Protein AF-A0A960G1X9-F1 (afdb_monomer_lite)

Foldseek 3Di:
DEQWFAPLCVQLVVVPPVCVLVVLVVPDDPVNVLVLQQDFLVCCLCVRQVPDDSSNVSCVPPDSVSSNPGATRLPHPVSVVVQVVVQVPDPDDHDDYHGDHWVPPLQRPLDTSDPDDVVPVDDALVSLVSSCVSVVQPDDSVCSRVVDDGDDDCPDPVVVVVQVVQVVVPHDDDDDDDPDDD

Radius of gyration: 20.88 Å; chains: 1; bounding box: 50×42×71 Å

Sequence (182 aa):
IKVVWSGDWDPLLEHDHDGELVRRMGAATDGDYQKYSVEPGSYTREHFFGVSPAPAELAAGLTDEQIQRMRRGGHDPVKVYAAYRAAVDQVGKPTVILAKTVKGYGLGEAGEGRNVTHQQKKLNEQELKEFRSRFGIPISDAEVAKAPFCRLPEDGPEMRYLHERRKSLGGYMPKRVVAAPP

Secondary structure (DSSP, 8-state):
-EE-B-GGGHHHHHT-TTSHHHHHHHHS-HHHHHHHHHS-HHHHIIIIITTSHHHHHHTTTS-HHHHHHPPBGGG-HHHHHHHHHHHHH--SS----EE---TTTT-GGGTTT----TT--S--HHHHHHHHHHTT----HHHHTT-PPP---TTSHHHHHHHHHHHHTTS-SS-----S--

pLDDT: mean 91.43, std 10.81, range [42.69, 98.69]

Structure (mmCIF, N/CA/C/O backbone):
data_AF-A0A960G1X9-F1
#
_entry.id   AF-A0A960G1X9-F1
#
loop_
_atom_site.group_PDB
_atom_site.id
_atom_site.type_symbol
_atom_site.label_atom_id
_atom_site.label_alt_id
_atom_site.label_comp_id
_atom_site.label_asym_id
_atom_site.label_entity_id
_atom_site.label_seq_id
_atom_site.pdbx_PDB_ins_code
_atom_site.Cartn_x
_atom_site.Cartn_y
_atom_site.Cartn_z
_atom_site.occupancy
_atom_site.B_iso_or_equiv
_atom_site.auth_seq_id
_atom_site.auth_comp_id
_atom_site.auth_asym_id
_atom_site.auth_atom_id
_atom_site.pdbx_PDB_model_num
ATOM 1 N N . ILE A 1 1 ? -15.181 -6.230 -4.030 1.00 98.19 1 ILE A N 1
ATOM 2 C CA . ILE A 1 1 ? -14.120 -6.683 -3.097 1.00 98.19 1 ILE A CA 1
ATOM 3 C C . ILE A 1 1 ? -13.343 -5.457 -2.627 1.00 98.19 1 ILE A C 1
ATOM 5 O O . ILE A 1 1 ? -12.902 -4.691 -3.474 1.00 98.19 1 ILE A O 1
ATOM 9 N N . LYS A 1 2 ? -13.218 -5.222 -1.315 1.00 98.56 2 LYS A N 1
ATOM 10 C CA . LYS A 1 2 ? -12.459 -4.086 -0.756 1.00 98.56 2 LYS A CA 1
ATOM 11 C C . LYS A 1 2 ? -11.107 -4.584 -0.241 1.00 98.56 2 LYS A C 1
ATOM 13 O O . LYS A 1 2 ? -11.083 -5.450 0.623 1.00 98.56 2 LYS A O 1
ATOM 18 N N . VAL A 1 3 ? -10.010 -4.026 -0.744 1.00 98.62 3 VAL A N 1
ATOM 19 C CA . VAL A 1 3 ? -8.637 -4.346 -0.317 1.00 98.62 3 VAL A CA 1
ATOM 20 C C . VAL A 1 3 ? -8.113 -3.153 0.476 1.00 98.62 3 VAL A C 1
ATOM 22 O O . VAL A 1 3 ? -7.519 -2.230 -0.081 1.00 98.62 3 VAL A O 1
ATOM 25 N N . VAL A 1 4 ? -8.455 -3.111 1.766 1.00 98.06 4 VAL A N 1
ATOM 26 C CA . VAL A 1 4 ? -8.305 -1.907 2.605 1.00 98.06 4 VAL A CA 1
ATOM 27 C C . VAL A 1 4 ? -6.985 -1.908 3.372 1.00 98.06 4 VAL A C 1
ATOM 29 O O . VAL A 1 4 ? -6.249 -0.922 3.322 1.00 98.06 4 VAL A O 1
ATOM 32 N N . TRP A 1 5 ? -6.667 -3.023 4.024 1.00 97.88 5 TRP A N 1
ATOM 33 C CA . TRP A 1 5 ? -5.554 -3.163 4.964 1.00 97.88 5 TRP A CA 1
ATOM 34 C C . TRP A 1 5 ? -4.573 -4.235 4.488 1.00 97.88 5 TRP A C 1
ATOM 36 O O . TRP A 1 5 ? -4.995 -5.224 3.883 1.00 97.88 5 TRP A O 1
ATOM 46 N N . SER A 1 6 ? -3.274 -3.999 4.685 1.00 97.81 6 SER A N 1
ATOM 47 C CA . SER A 1 6 ? -2.236 -5.011 4.450 1.00 97.81 6 SER A CA 1
ATOM 48 C C . SER A 1 6 ? -2.256 -6.072 5.552 1.00 97.81 6 SER A C 1
ATOM 50 O O . SER A 1 6 ? -2.951 -5.917 6.556 1.00 97.81 6 SER A O 1
ATOM 52 N N . GLY A 1 7 ? -1.450 -7.122 5.392 1.00 97.50 7 GLY A N 1
ATOM 53 C CA . GLY A 1 7 ? -1.218 -8.116 6.439 1.00 97.50 7 GLY A CA 1
ATOM 54 C C . GLY A 1 7 ? -0.608 -7.546 7.723 1.00 97.50 7 GLY A C 1
ATOM 55 O O . GLY A 1 7 ? -0.728 -8.164 8.771 1.00 97.50 7 GLY A O 1
ATOM 56 N N . ASP A 1 8 ? -0.037 -6.336 7.680 1.00 95.88 8 ASP A N 1
ATOM 57 C CA . ASP A 1 8 ? 0.502 -5.661 8.870 1.00 95.88 8 ASP A CA 1
ATOM 58 C C . ASP A 1 8 ? -0.600 -5.374 9.918 1.00 95.88 8 ASP A C 1
ATOM 60 O O . ASP A 1 8 ? -0.305 -5.202 11.096 1.00 95.88 8 ASP A O 1
ATOM 64 N N . TRP A 1 9 ? -1.870 -5.326 9.493 1.00 97.69 9 TRP A N 1
ATOM 65 C CA . TRP A 1 9 ? -3.033 -5.091 10.357 1.00 97.69 9 TRP A CA 1
ATOM 66 C C . TRP A 1 9 ? -3.693 -6.373 10.862 1.00 97.69 9 TRP A C 1
ATOM 68 O O . TRP A 1 9 ? -4.505 -6.289 11.783 1.00 97.69 9 TRP A O 1
ATOM 78 N N . ASP A 1 10 ? -3.382 -7.529 10.266 1.00 97.38 10 ASP A N 1
ATOM 79 C CA . ASP A 1 10 ? -4.053 -8.790 10.598 1.00 97.38 10 ASP A CA 1
ATOM 80 C C . ASP A 1 10 ? -3.923 -9.122 12.098 1.00 97.38 10 ASP A C 1
ATOM 82 O O . ASP A 1 10 ? -4.962 -9.354 12.716 1.00 97.38 10 ASP A O 1
ATOM 86 N N . PRO A 1 11 ? -2.738 -9.011 12.746 1.00 96.38 11 PRO A N 1
ATOM 87 C CA . PRO A 1 11 ? -2.629 -9.285 14.179 1.00 96.38 11 PRO A CA 1
ATOM 88 C C . PRO A 1 11 ? -3.486 -8.352 15.040 1.00 96.38 11 PRO A C 1
ATOM 90 O O . PRO A 1 11 ? -4.083 -8.799 16.010 1.00 96.38 11 PRO A O 1
ATOM 93 N N . LEU A 1 12 ? -3.595 -7.063 14.696 1.00 96.50 12 LEU A N 1
ATOM 94 C CA . LEU A 1 12 ? -4.420 -6.127 15.470 1.00 96.50 12 LEU A CA 1
ATOM 95 C C . LEU A 1 12 ? -5.912 -6.445 15.334 1.00 96.50 12 LEU A C 1
ATOM 97 O O . LEU A 1 12 ? -6.653 -6.344 16.304 1.00 96.50 12 LEU A O 1
ATOM 101 N N . LEU A 1 13 ? -6.346 -6.833 14.132 1.00 97.00 13 LEU A N 1
ATOM 102 C CA . LEU A 1 13 ? -7.733 -7.205 13.853 1.00 97.00 13 LEU A CA 1
ATOM 103 C C . LEU A 1 13 ? -8.116 -8.538 14.507 1.00 97.00 13 LEU A C 1
ATOM 105 O O . LEU A 1 13 ? -9.253 -8.690 14.939 1.00 97.00 13 LEU A O 1
ATOM 109 N N . GLU A 1 14 ? -7.184 -9.486 14.610 1.00 96.94 14 GLU A N 1
ATOM 110 C CA . GLU A 1 14 ? -7.395 -10.757 15.316 1.00 96.94 14 GLU A CA 1
ATOM 111 C C . GLU A 1 14 ? -7.602 -10.567 16.828 1.00 96.94 14 GLU A C 1
ATOM 113 O O . GLU A 1 14 ? -8.349 -11.331 17.441 1.00 96.94 14 GLU A O 1
ATOM 118 N N . HIS A 1 15 ? -6.988 -9.533 17.413 1.00 96.06 15 HIS A N 1
ATOM 119 C CA . HIS A 1 15 ? -7.111 -9.192 18.836 1.00 96.06 15 HIS A CA 1
ATOM 120 C C . HIS A 1 15 ? -8.210 -8.144 19.125 1.00 96.06 15 HIS A C 1
ATOM 122 O O . HIS A 1 15 ? -8.449 -7.810 20.284 1.00 96.06 15 HIS A O 1
ATOM 128 N N . ASP A 1 16 ? -8.918 -7.637 18.106 1.00 96.06 16 ASP A N 1
ATOM 129 C CA . ASP A 1 16 ? -10.038 -6.690 18.256 1.00 96.06 16 ASP A CA 1
ATOM 130 C C . ASP A 1 16 ? -11.349 -7.410 18.618 1.00 96.06 16 ASP A C 1
ATOM 132 O O . ASP A 1 16 ? -12.306 -7.449 17.841 1.00 96.06 16 ASP A O 1
ATOM 136 N N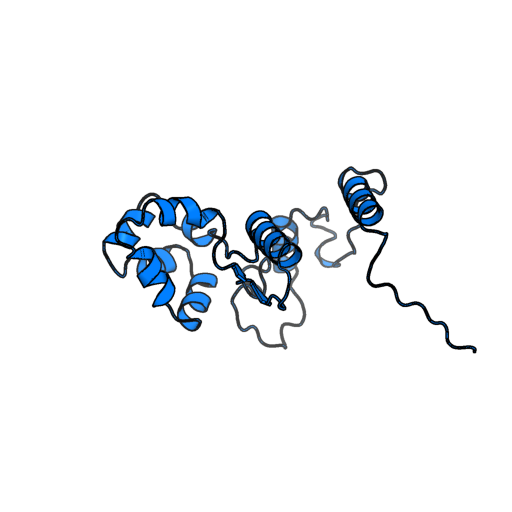 . HIS A 1 17 ? -11.400 -8.016 19.806 1.00 94.31 17 HIS A N 1
ATOM 137 C CA . HIS A 1 17 ? -12.545 -8.825 20.242 1.00 94.31 17 HIS A CA 1
ATOM 138 C C . HIS A 1 17 ? -13.853 -8.025 20.379 1.00 94.31 17 HIS A C 1
ATOM 140 O O . HIS A 1 17 ? -14.930 -8.561 20.113 1.00 94.31 17 HIS A O 1
ATOM 146 N N . ASP A 1 18 ? -13.757 -6.738 20.716 1.00 93.00 18 ASP A N 1
ATOM 147 C CA . ASP A 1 18 ? -14.908 -5.852 20.943 1.00 93.00 18 ASP A CA 1
ATOM 148 C C . ASP A 1 18 ? -15.282 -5.010 19.703 1.00 93.00 18 ASP A C 1
ATOM 150 O O . ASP A 1 18 ? -16.179 -4.153 19.744 1.00 93.00 18 ASP A O 1
ATOM 154 N N . GLY A 1 19 ? -14.581 -5.224 18.583 1.00 96.06 19 GLY A N 1
ATOM 155 C CA . GLY A 1 19 ? -14.810 -4.525 17.318 1.00 96.06 19 GLY A CA 1
ATOM 156 C C . GLY A 1 19 ? -14.544 -3.015 17.372 1.00 96.06 19 GLY A C 1
ATOM 157 O O . GLY A 1 19 ? -15.072 -2.272 16.536 1.00 96.06 19 GLY A O 1
ATOM 158 N N . GLU A 1 20 ? -13.816 -2.522 18.378 1.00 97.06 20 GLU A N 1
ATOM 159 C CA . GLU A 1 20 ? -13.537 -1.093 18.551 1.00 97.06 20 GLU A CA 1
ATOM 160 C C . GLU A 1 20 ? -12.531 -0.607 17.508 1.00 97.06 20 GLU A C 1
ATOM 162 O O . GLU A 1 20 ? -12.712 0.475 16.949 1.00 97.06 20 GLU A O 1
ATOM 167 N N . LEU A 1 21 ? -11.524 -1.415 17.158 1.00 97.00 21 LEU A N 1
ATOM 168 C CA . LEU A 1 21 ? -10.597 -1.067 16.081 1.00 97.00 21 LEU A CA 1
ATOM 169 C C . LEU A 1 21 ? -11.335 -0.984 14.741 1.00 97.00 21 LEU A C 1
ATOM 171 O O . LEU A 1 21 ? -11.150 -0.021 13.994 1.00 97.00 21 LEU A O 1
ATOM 175 N N . VAL A 1 22 ? -12.221 -1.938 14.442 1.00 97.06 22 VAL A N 1
ATOM 176 C CA . VAL A 1 22 ? -13.042 -1.896 13.220 1.00 97.06 22 VAL A CA 1
ATOM 177 C C . VAL A 1 22 ? -13.976 -0.682 13.212 1.00 97.06 22 VAL A C 1
ATOM 179 O O . VAL A 1 22 ? -14.078 0.003 12.187 1.00 97.06 22 VAL A O 1
ATOM 182 N N . ARG A 1 23 ? -14.624 -0.356 14.339 1.00 97.25 23 ARG A N 1
ATOM 183 C CA . ARG A 1 23 ? -15.440 0.866 14.463 1.00 97.25 23 ARG A CA 1
ATOM 184 C C . ARG A 1 23 ? -14.596 2.116 14.244 1.00 97.25 23 ARG A C 1
ATOM 186 O O . ARG A 1 23 ? -14.989 2.982 13.460 1.00 97.25 23 ARG A O 1
ATOM 193 N N . ARG A 1 24 ? -13.398 2.173 14.826 1.00 96.50 24 ARG A N 1
ATOM 194 C CA . ARG A 1 24 ? -12.449 3.269 14.629 1.00 96.50 24 ARG A CA 1
ATOM 195 C C . ARG A 1 24 ? -12.034 3.428 13.168 1.00 96.50 24 ARG A C 1
ATOM 197 O O . ARG A 1 24 ? -11.975 4.556 12.670 1.00 96.50 24 ARG A O 1
ATOM 204 N N . MET A 1 25 ? -11.768 2.317 12.482 1.00 97.38 25 MET A N 1
ATOM 205 C CA . MET A 1 25 ? -11.443 2.290 11.054 1.00 97.38 25 MET A CA 1
ATOM 206 C C . MET A 1 25 ? -12.598 2.790 10.181 1.00 97.38 25 MET A C 1
ATOM 208 O O . MET A 1 25 ? -12.360 3.426 9.157 1.00 97.38 25 MET A O 1
ATOM 212 N N . GLY A 1 26 ? -13.842 2.495 10.566 1.00 96.62 26 GLY A N 1
ATOM 213 C CA . GLY A 1 26 ? -15.038 2.962 9.864 1.00 96.62 26 GLY A CA 1
ATOM 214 C C . GLY A 1 26 ? -15.382 4.429 10.134 1.00 96.62 26 GLY A C 1
ATOM 215 O O . GLY A 1 26 ? -15.957 5.078 9.266 1.00 96.62 26 GLY A O 1
ATOM 216 N N . ALA A 1 27 ? -15.027 4.946 11.313 1.00 96.94 27 ALA A N 1
ATOM 217 C CA . ALA A 1 27 ? -15.316 6.319 11.723 1.00 96.94 27 ALA A CA 1
ATOM 218 C C . ALA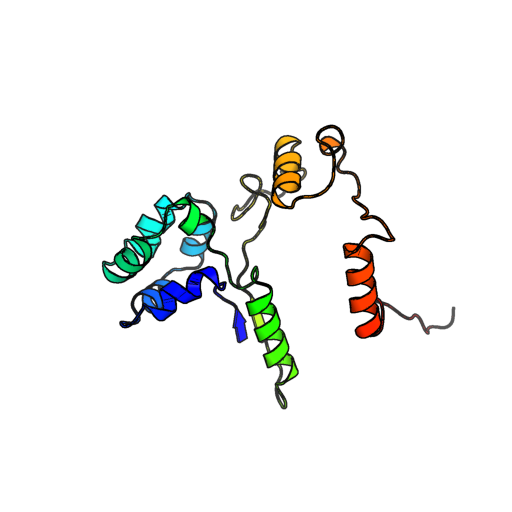 A 1 27 ? -14.316 7.355 11.177 1.00 96.94 27 ALA A C 1
ATOM 220 O O . ALA A 1 27 ? -14.679 8.519 11.025 1.00 96.94 27 ALA A O 1
ATOM 221 N N . ALA A 1 28 ? -13.068 6.961 10.884 1.00 96.94 28 ALA A N 1
ATOM 222 C CA . ALA A 1 28 ? -12.094 7.867 10.267 1.00 96.94 28 ALA A CA 1
ATOM 223 C C . ALA A 1 28 ? -12.530 8.258 8.851 1.00 96.94 28 ALA A C 1
ATOM 225 O O . ALA A 1 28 ? -12.821 7.401 8.014 1.00 96.94 28 ALA A O 1
ATOM 226 N N . THR A 1 29 ? -12.500 9.556 8.569 1.00 97.38 29 THR A N 1
ATOM 227 C CA . THR A 1 29 ? -12.784 10.091 7.240 1.00 97.38 29 THR A CA 1
ATOM 228 C C . THR A 1 29 ? -11.590 9.913 6.300 1.00 97.38 29 THR A C 1
ATOM 230 O O . THR A 1 29 ? -10.459 9.648 6.716 1.00 97.38 29 THR A O 1
ATOM 233 N N . ASP A 1 30 ? -11.807 10.113 5.001 1.00 96.25 30 ASP A N 1
ATOM 234 C CA . ASP A 1 30 ? -10.707 10.120 4.030 1.00 96.25 30 ASP A CA 1
ATOM 235 C C . ASP A 1 30 ? -9.685 11.235 4.317 1.00 96.25 30 ASP A C 1
ATOM 237 O O . ASP A 1 30 ? -8.487 11.038 4.104 1.00 96.25 30 ASP A O 1
ATOM 241 N N . GLY A 1 31 ? -10.138 12.381 4.845 1.00 95.88 31 GLY A N 1
ATOM 242 C CA . GLY A 1 31 ? -9.269 13.483 5.266 1.00 95.88 31 GLY A CA 1
ATOM 243 C C . GLY A 1 31 ? -8.340 13.081 6.411 1.00 95.88 31 GLY A C 1
ATOM 244 O O . GLY A 1 31 ? -7.135 13.336 6.345 1.00 95.88 31 GLY A O 1
ATOM 245 N N . ASP A 1 32 ? -8.876 12.359 7.395 1.00 96.44 32 ASP A N 1
ATOM 246 C CA . ASP A 1 32 ? -8.091 11.788 8.491 1.00 96.44 32 ASP A CA 1
ATOM 247 C C . ASP A 1 32 ? -7.041 10.807 7.958 1.00 96.44 32 ASP A C 1
ATOM 249 O O . ASP A 1 32 ? -5.854 10.920 8.261 1.00 96.44 32 ASP A O 1
ATOM 253 N N . TYR A 1 33 ? -7.448 9.887 7.076 1.00 95.94 33 TYR A N 1
ATOM 254 C CA . TYR A 1 33 ? -6.526 8.929 6.466 1.00 95.94 33 TYR A CA 1
ATOM 255 C C . TYR A 1 33 ? -5.431 9.580 5.630 1.00 95.94 33 TYR A C 1
ATOM 257 O O . TYR A 1 33 ? -4.319 9.043 5.557 1.00 95.94 33 TYR A O 1
ATOM 265 N N . GLN A 1 34 ? -5.725 10.708 4.988 1.00 93.06 34 GLN A N 1
ATOM 266 C CA . GLN A 1 34 ? -4.717 11.481 4.281 1.00 93.06 34 GLN A CA 1
ATOM 267 C C . GLN A 1 34 ? -3.700 12.070 5.262 1.00 93.06 34 GLN A C 1
ATOM 269 O O . GLN A 1 34 ? -2.498 11.954 5.024 1.00 93.06 34 GLN A O 1
ATOM 274 N N . LYS A 1 35 ? -4.172 12.623 6.386 1.00 93.38 35 LYS A N 1
ATOM 275 C CA . LYS A 1 35 ? -3.320 13.170 7.446 1.00 93.38 35 LYS A CA 1
ATOM 276 C C . LYS A 1 35 ? -2.421 12.092 8.061 1.00 93.38 35 LYS A C 1
ATOM 278 O O . LYS A 1 35 ? -1.213 12.289 8.129 1.00 93.38 35 LYS A O 1
ATOM 283 N N . TYR A 1 36 ? -2.956 10.907 8.365 1.00 94.44 36 TYR A N 1
ATOM 284 C CA . TYR A 1 36 ? -2.172 9.779 8.900 1.00 94.44 36 TYR A CA 1
ATOM 285 C C . TYR A 1 36 ? -1.051 9.300 7.971 1.00 94.44 36 TYR A C 1
ATOM 287 O O . TYR A 1 36 ? -0.121 8.646 8.420 1.00 94.44 36 TYR A O 1
ATOM 295 N N . SER A 1 37 ? -1.132 9.589 6.668 1.00 90.38 37 SER A N 1
ATOM 296 C CA . SER A 1 37 ? -0.096 9.182 5.707 1.00 90.38 37 SER A CA 1
ATOM 297 C C . SER A 1 37 ? 1.043 10.188 5.555 1.00 90.38 37 SER A C 1
ATOM 299 O O . SER A 1 37 ? 2.059 9.834 4.966 1.00 90.38 37 SER A O 1
ATOM 301 N N . VAL A 1 38 ? 0.872 11.428 6.026 1.00 89.00 38 VAL A N 1
ATOM 302 C CA . VAL A 1 38 ? 1.892 12.489 5.911 1.00 89.00 38 VAL A CA 1
ATOM 303 C C . VAL A 1 38 ? 2.523 12.874 7.241 1.00 89.00 38 VAL A C 1
ATOM 305 O O . VAL A 1 38 ? 3.598 13.468 7.243 1.00 89.00 38 VAL A O 1
ATOM 308 N N . GLU A 1 39 ? 1.850 12.568 8.345 1.00 93.31 39 GLU A N 1
ATOM 309 C CA . GLU A 1 39 ? 2.328 12.823 9.699 1.00 93.31 39 GLU A CA 1
ATOM 310 C C . GLU A 1 39 ? 3.198 11.665 10.222 1.00 93.31 39 GLU A C 1
ATOM 312 O O . GLU A 1 39 ? 3.097 10.538 9.722 1.00 93.31 39 GLU A O 1
ATOM 317 N N . PRO A 1 40 ? 4.058 11.907 11.230 1.00 93.44 40 PRO A N 1
ATOM 318 C CA . PRO A 1 40 ? 4.818 10.844 11.880 1.00 93.44 40 PRO A CA 1
ATOM 319 C C . PRO A 1 40 ? 3.901 9.806 12.540 1.00 93.44 40 PRO A C 1
ATOM 321 O O . PRO A 1 40 ? 2.737 10.067 12.851 1.00 93.44 40 PRO A O 1
ATOM 324 N N . GLY A 1 41 ? 4.441 8.615 12.811 1.00 95.50 41 GLY A N 1
ATOM 325 C CA . GLY A 1 41 ? 3.685 7.533 13.448 1.00 95.50 41 GLY A CA 1
ATOM 326 C C . GLY A 1 41 ? 3.069 7.911 14.797 1.00 95.50 41 GLY A C 1
ATOM 327 O O . GLY A 1 41 ? 1.958 7.472 15.087 1.00 95.50 41 GLY A O 1
ATOM 328 N N . SER A 1 42 ? 3.721 8.799 15.558 1.00 97.44 42 SER A N 1
ATOM 329 C CA . SER A 1 42 ? 3.201 9.367 16.810 1.00 97.44 42 SER A CA 1
ATOM 330 C C . SER A 1 42 ? 1.842 10.050 16.630 1.00 97.44 42 SER A C 1
ATOM 332 O O . SER A 1 42 ? 0.947 9.872 17.452 1.00 97.44 42 SER A O 1
ATOM 334 N N . TYR A 1 43 ? 1.633 10.749 15.511 1.00 97.75 43 TYR A N 1
ATOM 335 C CA . TYR A 1 43 ? 0.352 11.375 15.189 1.00 97.75 43 TYR A CA 1
ATOM 336 C C . TYR A 1 43 ? -0.743 10.327 14.975 1.00 97.75 43 TYR A C 1
ATOM 338 O O . TYR A 1 43 ? -1.865 10.477 15.449 1.00 97.75 43 TYR A O 1
ATOM 346 N N . THR A 1 44 ? -0.427 9.233 14.279 1.00 97.56 44 THR A N 1
ATOM 347 C CA . THR A 1 44 ? -1.379 8.127 14.097 1.00 97.56 44 THR A CA 1
ATOM 348 C C . THR A 1 44 ? -1.629 7.405 15.423 1.00 97.56 44 THR A C 1
ATOM 350 O O . THR A 1 44 ? -2.770 7.057 15.722 1.00 97.56 44 THR A O 1
ATOM 353 N N . ARG A 1 45 ? -0.613 7.237 16.276 1.00 97.94 45 ARG A N 1
ATOM 354 C CA . ARG A 1 45 ? -0.808 6.718 17.635 1.00 97.94 45 ARG A CA 1
ATOM 355 C C . ARG A 1 45 ? -1.811 7.562 18.409 1.00 97.94 45 ARG A C 1
ATOM 357 O O . ARG A 1 45 ? -2.762 7.004 18.934 1.00 97.94 45 ARG A O 1
ATOM 364 N N . GLU A 1 46 ? -1.629 8.876 18.453 1.00 97.75 46 GLU A N 1
ATOM 365 C CA . GLU A 1 46 ? -2.482 9.777 19.230 1.00 97.75 46 GLU A CA 1
ATOM 366 C C . GLU A 1 46 ? -3.886 9.916 18.621 1.00 97.75 46 GLU A C 1
ATOM 368 O O . GLU A 1 46 ? -4.892 9.699 19.293 1.00 97.75 46 GLU A O 1
ATOM 373 N N . HIS A 1 47 ? -3.970 10.221 17.324 1.00 97.62 47 HIS A N 1
ATOM 374 C CA . HIS A 1 47 ? -5.221 10.618 16.676 1.00 97.62 47 HIS A CA 1
ATOM 375 C C . HIS A 1 47 ? -5.981 9.472 16.004 1.00 97.62 47 HIS A C 1
ATOM 377 O O . HIS A 1 47 ? -7.153 9.648 15.660 1.00 97.62 47 HIS A O 1
ATOM 383 N N . PHE A 1 48 ? -5.363 8.306 15.787 1.00 97.94 48 PHE A N 1
ATOM 384 C CA . PHE A 1 48 ? -6.059 7.104 15.322 1.00 97.94 48 PHE A CA 1
ATOM 385 C C . PHE A 1 48 ? -6.300 6.121 16.464 1.00 97.94 48 PHE A C 1
ATOM 387 O O . PHE A 1 48 ? -7.458 5.871 16.791 1.00 97.94 48 PHE A O 1
ATOM 394 N N . PHE A 1 49 ? -5.244 5.606 17.092 1.00 97.50 49 PHE A N 1
ATOM 395 C CA . PHE A 1 49 ? -5.379 4.598 18.147 1.00 97.50 49 PHE A CA 1
ATOM 396 C C . PHE A 1 49 ? -5.812 5.208 19.492 1.00 97.50 49 PHE A C 1
ATOM 398 O O . PHE A 1 49 ? -6.684 4.667 20.161 1.00 97.50 49 PHE A O 1
ATOM 405 N N . GLY A 1 50 ? -5.277 6.376 19.849 1.00 96.38 50 GLY A N 1
ATOM 406 C CA . GLY A 1 50 ? -5.467 7.044 21.140 1.00 96.38 50 GLY A CA 1
ATOM 407 C C . GLY A 1 50 ? -6.840 7.674 21.372 1.00 96.38 50 GLY A C 1
ATOM 408 O O . GLY A 1 50 ? -7.101 8.173 22.462 1.00 96.38 50 GLY A O 1
ATOM 409 N N . VAL A 1 51 ? -7.746 7.635 20.390 1.00 93.94 51 VAL A N 1
ATOM 410 C CA . VAL A 1 51 ? -9.094 8.211 20.548 1.00 93.94 51 VAL A CA 1
ATOM 411 C C . VAL A 1 51 ? -9.984 7.404 21.496 1.00 93.94 51 VAL A C 1
ATOM 413 O O . VAL A 1 51 ? -11.020 7.899 21.930 1.00 93.94 51 VAL A O 1
ATOM 416 N N . SER A 1 52 ? -9.613 6.154 21.791 1.00 92.69 52 SER A N 1
ATOM 417 C CA . SER A 1 52 ? -10.295 5.312 22.776 1.00 92.69 52 SER A CA 1
ATOM 418 C C . SER A 1 52 ? -9.328 4.284 23.385 1.00 92.69 52 SER A C 1
ATOM 420 O O . SER A 1 52 ? -8.320 3.960 22.754 1.00 92.69 52 SER A O 1
ATOM 422 N N . PRO A 1 53 ? -9.605 3.758 24.594 1.00 94.62 53 PRO A N 1
ATOM 423 C CA . PRO A 1 53 ? -8.678 2.858 25.283 1.00 94.62 53 PRO A CA 1
ATOM 424 C C . PRO A 1 53 ? -8.364 1.557 24.529 1.00 94.62 53 PRO A C 1
ATOM 426 O O . PRO A 1 53 ? -7.208 1.152 24.496 1.00 94.62 53 PRO A O 1
ATOM 429 N N . ALA A 1 54 ? -9.353 0.924 23.887 1.00 93.75 54 ALA A N 1
ATOM 430 C CA . ALA A 1 54 ? -9.154 -0.395 23.276 1.00 93.75 54 ALA A CA 1
ATOM 431 C C . ALA A 1 54 ? -8.200 -0.385 22.054 1.00 93.75 54 ALA A C 1
ATOM 433 O O . ALA A 1 54 ? -7.236 -1.149 22.050 1.00 93.75 54 ALA A O 1
ATOM 434 N N . PRO A 1 55 ? -8.341 0.499 21.042 1.00 93.44 55 PRO A N 1
ATOM 435 C CA . PRO A 1 55 ? -7.356 0.611 19.967 1.00 93.44 55 PRO A CA 1
ATOM 436 C C . PRO A 1 55 ? -5.989 1.094 20.467 1.00 93.44 55 PRO A C 1
ATOM 438 O O . PRO A 1 55 ? -4.968 0.708 19.898 1.00 93.44 55 PRO A O 1
ATOM 441 N N . ALA A 1 56 ? -5.949 1.912 21.525 1.00 96.12 56 ALA A N 1
ATOM 442 C CA . ALA A 1 56 ? -4.697 2.340 22.142 1.00 96.12 56 ALA A CA 1
ATOM 443 C C . ALA A 1 56 ? -3.931 1.158 22.757 1.00 96.12 56 ALA A C 1
ATOM 445 O O . ALA A 1 56 ? -2.718 1.064 22.573 1.00 96.12 56 ALA A O 1
ATOM 446 N N . GLU A 1 57 ? -4.632 0.236 23.422 1.00 96.38 57 GLU A N 1
ATOM 447 C CA . GLU A 1 57 ? -4.055 -0.995 23.972 1.00 96.38 57 GLU A CA 1
ATOM 448 C C . GLU A 1 57 ? -3.503 -1.906 22.868 1.00 96.38 57 GLU A C 1
ATOM 450 O O . GLU A 1 57 ? -2.354 -2.343 22.952 1.00 96.38 57 GLU A O 1
ATOM 455 N N . LEU A 1 58 ? -4.255 -2.099 21.778 1.00 94.88 58 LEU A N 1
ATOM 456 C CA . LEU A 1 58 ? -3.804 -2.877 20.615 1.00 94.88 58 LEU A CA 1
ATOM 457 C C . LEU A 1 58 ? -2.503 -2.325 20.005 1.00 94.88 58 LEU A C 1
ATOM 459 O O . LEU A 1 58 ? -1.648 -3.086 19.555 1.00 94.88 58 LEU A O 1
ATOM 463 N N . ALA A 1 59 ? -2.326 -1.002 20.005 1.00 94.81 59 ALA A N 1
ATOM 464 C CA . ALA A 1 59 ? -1.131 -0.345 19.476 1.00 94.81 59 ALA A CA 1
ATOM 465 C C . ALA A 1 59 ? -0.006 -0.142 20.509 1.00 94.81 59 ALA A C 1
ATOM 467 O O . ALA A 1 59 ? 1.065 0.352 20.142 1.00 94.81 59 ALA A O 1
ATOM 468 N N . ALA A 1 60 ? -0.205 -0.505 21.782 1.00 94.50 60 ALA A N 1
ATOM 469 C CA . ALA A 1 60 ? 0.749 -0.225 22.857 1.00 94.50 60 ALA A CA 1
ATOM 470 C C . ALA A 1 60 ? 2.113 -0.902 22.639 1.00 94.50 60 ALA A C 1
ATOM 472 O O . ALA A 1 60 ? 3.146 -0.334 22.984 1.00 94.50 60 ALA A O 1
ATOM 473 N N . GLY A 1 61 ? 2.119 -2.089 22.023 1.00 92.56 61 GLY A N 1
ATOM 474 C CA . GLY A 1 61 ? 3.340 -2.829 21.693 1.00 92.56 61 GLY A CA 1
ATOM 475 C C . GLY A 1 61 ? 4.034 -2.392 20.399 1.00 92.56 61 GLY A C 1
ATOM 476 O O . GLY A 1 61 ? 5.129 -2.870 20.113 1.00 92.56 61 GLY A O 1
ATOM 477 N N . LEU A 1 62 ? 3.416 -1.514 19.605 1.00 96.50 62 LEU A N 1
ATOM 478 C CA . LEU A 1 62 ? 4.006 -1.008 18.366 1.00 96.50 62 LEU A CA 1
ATOM 479 C C . LEU A 1 62 ? 4.861 0.222 18.660 1.00 96.50 62 LEU A C 1
ATOM 481 O O . LEU A 1 62 ? 4.454 1.059 19.460 1.00 96.50 62 LEU A O 1
ATOM 485 N N . THR A 1 63 ? 5.993 0.395 17.978 1.00 97.75 63 THR A N 1
ATOM 486 C CA . THR A 1 63 ? 6.725 1.675 17.941 1.00 97.75 63 THR A CA 1
ATOM 487 C C . THR A 1 63 ? 6.083 2.644 16.949 1.00 97.75 63 THR A C 1
ATOM 489 O O . THR A 1 63 ? 5.301 2.245 16.082 1.00 97.75 63 THR A O 1
ATOM 492 N N . ASP A 1 64 ? 6.415 3.931 17.042 1.00 97.12 64 ASP A N 1
ATOM 493 C CA . ASP A 1 64 ? 5.909 4.928 16.093 1.00 97.12 64 ASP A CA 1
ATOM 494 C C . ASP A 1 64 ? 6.385 4.637 14.664 1.00 97.12 64 ASP A C 1
ATOM 496 O O . ASP A 1 64 ? 5.611 4.767 13.717 1.00 97.12 64 ASP A O 1
ATOM 500 N N . GLU A 1 65 ? 7.609 4.139 14.482 1.00 94.62 65 GLU A N 1
ATOM 501 C CA . GLU A 1 65 ? 8.105 3.719 13.169 1.00 94.62 65 GLU A CA 1
ATOM 502 C C . GLU A 1 65 ? 7.336 2.512 12.625 1.00 94.62 65 GLU A C 1
ATOM 504 O O . GLU A 1 65 ? 7.098 2.430 11.419 1.00 94.62 65 GLU A O 1
ATOM 509 N N . GLN A 1 66 ? 6.938 1.568 13.488 1.00 95.56 66 GLN A N 1
ATOM 510 C CA . GLN A 1 66 ? 6.104 0.436 13.081 1.00 95.56 66 GLN A CA 1
ATOM 511 C C . GLN A 1 66 ? 4.723 0.915 12.637 1.00 95.56 66 GLN A C 1
ATOM 513 O O . GLN A 1 66 ? 4.291 0.541 11.548 1.00 95.56 66 GLN A O 1
ATOM 518 N N . ILE A 1 67 ? 4.084 1.799 13.413 1.00 96.25 67 ILE A N 1
ATOM 519 C CA . ILE A 1 67 ? 2.795 2.412 13.059 1.00 96.25 67 ILE A CA 1
ATOM 520 C C . ILE A 1 67 ? 2.898 3.152 11.721 1.00 96.25 67 ILE A C 1
ATOM 522 O O . ILE A 1 67 ? 2.066 2.953 10.837 1.00 96.25 67 ILE A O 1
ATOM 526 N N . GLN A 1 68 ? 3.948 3.954 11.528 1.00 92.38 68 GLN A N 1
ATOM 527 C CA . GLN A 1 68 ? 4.165 4.706 10.291 1.00 92.38 68 GLN A CA 1
ATOM 528 C C . GLN A 1 68 ? 4.354 3.793 9.068 1.00 92.38 68 GLN A C 1
ATOM 530 O O . GLN A 1 68 ? 3.989 4.157 7.950 1.00 92.38 68 GLN A O 1
ATOM 535 N N . ARG A 1 69 ? 4.930 2.601 9.260 1.00 91.19 69 ARG A N 1
ATOM 536 C CA . ARG A 1 69 ? 5.195 1.633 8.186 1.00 91.19 69 ARG A CA 1
ATOM 537 C C . ARG A 1 69 ? 4.011 0.720 7.871 1.00 91.19 69 ARG A C 1
ATOM 539 O O . ARG A 1 69 ? 4.091 0.000 6.875 1.00 91.19 69 ARG A O 1
ATOM 546 N N . MET A 1 70 ? 2.933 0.740 8.658 1.00 94.38 70 MET A N 1
ATOM 547 C CA . MET A 1 70 ? 1.750 -0.087 8.402 1.00 94.38 70 MET A CA 1
ATOM 548 C C . MET A 1 70 ? 1.127 0.258 7.047 1.00 94.38 70 MET A C 1
ATOM 550 O O . MET A 1 70 ? 0.700 1.387 6.790 1.00 94.38 70 MET A O 1
ATOM 554 N N . ARG A 1 71 ? 1.059 -0.724 6.146 1.00 94.44 71 ARG A N 1
ATOM 555 C CA . ARG A 1 71 ? 0.654 -0.479 4.758 1.00 94.44 71 ARG A CA 1
ATOM 556 C C . ARG A 1 71 ? -0.863 -0.502 4.580 1.00 94.44 71 ARG A C 1
ATOM 558 O O . ARG A 1 71 ? -1.635 -1.042 5.370 1.00 94.44 71 ARG A O 1
ATOM 565 N N . ARG A 1 72 ? -1.302 0.085 3.466 1.00 96.94 72 ARG A N 1
ATOM 566 C CA . ARG A 1 72 ? -2.669 -0.068 2.950 1.00 96.94 72 ARG A CA 1
ATOM 567 C C . ARG A 1 72 ? -2.742 -1.326 2.081 1.00 96.94 72 ARG A C 1
ATOM 569 O O . ARG A 1 72 ? -1.749 -1.711 1.466 1.00 96.94 72 ARG A O 1
ATOM 576 N N . GLY A 1 73 ? -3.918 -1.939 1.988 1.00 98.06 73 GLY A N 1
ATOM 577 C CA . GLY A 1 73 ? -4.093 -3.239 1.331 1.00 98.06 73 GLY A CA 1
ATOM 578 C C . GLY A 1 73 ? -3.725 -3.257 -0.155 1.00 98.06 73 GLY A C 1
ATOM 579 O O . GLY A 1 73 ? -3.266 -4.275 -0.659 1.00 98.06 73 GLY A O 1
ATOM 580 N N . GLY A 1 74 ? -3.853 -2.132 -0.863 1.00 97.88 74 GLY A N 1
ATOM 581 C CA . GLY A 1 74 ? -3.427 -2.025 -2.262 1.00 97.88 74 GLY A CA 1
ATOM 582 C C . GLY A 1 74 ? -1.910 -2.111 -2.478 1.00 97.88 74 GLY A C 1
ATOM 583 O O . GLY A 1 74 ? -1.484 -2.298 -3.612 1.00 97.88 74 GLY A O 1
ATOM 584 N N . HIS A 1 75 ? -1.110 -2.008 -1.411 1.00 96.62 75 HIS A N 1
ATOM 585 C CA . HIS A 1 75 ? 0.353 -2.163 -1.423 1.00 96.62 75 HIS A CA 1
ATOM 586 C C . HIS A 1 75 ? 0.817 -3.520 -0.878 1.00 96.62 75 HIS A C 1
ATOM 588 O O . HIS A 1 75 ? 2.004 -3.720 -0.616 1.00 96.62 75 HIS A O 1
ATOM 594 N N . ASP A 1 76 ? -0.116 -4.451 -0.682 1.00 97.88 76 ASP A N 1
ATOM 595 C CA . ASP A 1 76 ? 0.157 -5.812 -0.242 1.00 97.88 76 ASP A CA 1
ATOM 596 C C . ASP A 1 76 ? -0.149 -6.804 -1.381 1.00 97.88 76 ASP A C 1
ATOM 598 O O . ASP A 1 76 ? -1.323 -7.049 -1.687 1.00 97.88 76 ASP A O 1
ATOM 602 N N . PRO A 1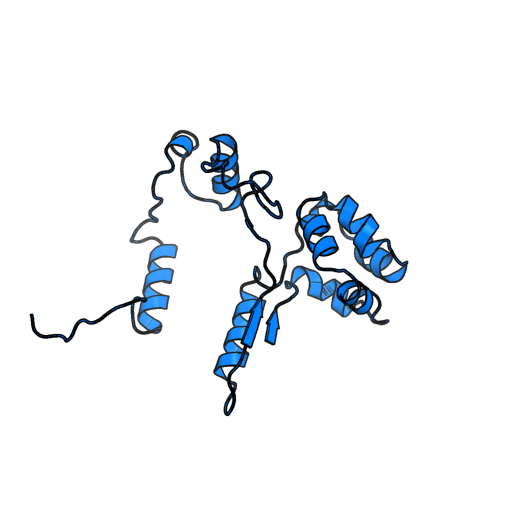 77 ? 0.880 -7.400 -2.017 1.00 97.62 77 PRO A N 1
ATOM 603 C CA . PRO A 1 77 ? 0.688 -8.342 -3.116 1.00 97.62 77 PRO A CA 1
ATOM 604 C C . PRO A 1 77 ? -0.188 -9.547 -2.758 1.00 97.62 77 PRO A C 1
ATOM 606 O O . PRO A 1 77 ? -0.898 -10.047 -3.630 1.00 97.62 77 PRO A O 1
ATOM 609 N N . VAL A 1 78 ? -0.184 -9.997 -1.498 1.00 98.38 78 VAL A N 1
ATOM 610 C CA . VAL A 1 78 ? -0.990 -11.140 -1.045 1.00 98.38 78 VAL A CA 1
ATOM 611 C C . VAL A 1 78 ? -2.466 -10.754 -1.013 1.00 98.38 78 VAL A C 1
ATOM 613 O O . VAL A 1 78 ? -3.308 -11.472 -1.557 1.00 98.38 78 VAL A O 1
ATOM 616 N N . LYS A 1 79 ? -2.790 -9.583 -0.450 1.00 98.50 79 LYS A N 1
ATOM 617 C CA . LYS A 1 79 ? -4.172 -9.075 -0.391 1.00 98.50 79 LYS A CA 1
ATOM 618 C C . LYS A 1 79 ? -4.705 -8.739 -1.788 1.00 98.50 79 LYS A C 1
ATOM 620 O O . LYS A 1 79 ? -5.858 -9.043 -2.101 1.00 98.50 79 LYS A O 1
ATOM 625 N N . VAL A 1 80 ? -3.862 -8.169 -2.652 1.00 98.50 80 VAL A N 1
ATOM 626 C CA . VAL A 1 80 ? -4.195 -7.897 -4.059 1.00 98.50 80 VAL A CA 1
ATOM 627 C C . VAL A 1 80 ? -4.443 -9.203 -4.819 1.00 98.50 80 VAL A C 1
ATOM 629 O O . VAL A 1 80 ? -5.472 -9.326 -5.483 1.00 98.50 80 VAL A O 1
ATOM 632 N N . TYR A 1 81 ? -3.559 -10.198 -4.690 1.00 98.50 81 TYR A N 1
ATOM 633 C CA . TYR A 1 81 ? -3.735 -11.506 -5.325 1.00 98.50 81 TYR A CA 1
ATOM 634 C C . TYR A 1 81 ? -5.036 -12.181 -4.884 1.00 98.50 81 TYR A C 1
ATOM 636 O O . TYR A 1 81 ? -5.802 -12.623 -5.737 1.00 98.50 81 TYR A O 1
ATOM 644 N N . ALA A 1 82 ? -5.327 -12.206 -3.579 1.00 98.56 82 ALA A N 1
ATOM 645 C CA . ALA A 1 82 ? -6.561 -12.785 -3.052 1.00 98.56 82 ALA A CA 1
ATOM 646 C C . ALA A 1 82 ? -7.813 -12.131 -3.666 1.00 98.56 82 ALA A C 1
ATOM 648 O O . ALA A 1 82 ? -8.760 -12.826 -4.039 1.00 98.56 82 ALA A O 1
ATOM 649 N N . ALA A 1 83 ? -7.798 -10.807 -3.848 1.00 98.62 83 ALA A N 1
ATOM 650 C CA . ALA A 1 83 ? -8.898 -10.087 -4.481 1.00 98.62 83 ALA A CA 1
ATOM 651 C C . ALA A 1 83 ? -9.059 -10.427 -5.969 1.00 98.62 83 ALA A C 1
ATOM 653 O O . ALA A 1 83 ? -10.181 -10.661 -6.416 1.00 98.62 83 ALA A O 1
ATOM 654 N N . TYR A 1 84 ? -7.962 -10.484 -6.732 1.00 98.38 84 TYR A N 1
ATOM 655 C CA . TYR A 1 84 ? -8.012 -10.899 -8.138 1.00 98.38 84 TYR A CA 1
ATOM 656 C C . TYR A 1 84 ? -8.449 -12.353 -8.282 1.00 98.38 84 TYR A C 1
ATOM 658 O O . TYR A 1 84 ? -9.246 -12.658 -9.165 1.00 98.38 84 TYR A O 1
ATOM 666 N N . ARG A 1 85 ? -7.987 -13.239 -7.396 1.00 98.25 85 ARG A N 1
ATOM 667 C CA . ARG A 1 85 ? -8.386 -14.642 -7.413 1.00 98.25 85 ARG A CA 1
ATOM 668 C C . ARG A 1 85 ? -9.888 -14.794 -7.185 1.00 98.25 85 ARG A C 1
ATOM 670 O O . ARG A 1 85 ? -10.563 -15.395 -8.011 1.00 98.25 85 ARG A O 1
ATOM 677 N N . ALA A 1 86 ? -10.418 -14.163 -6.138 1.00 98.06 86 ALA A N 1
ATOM 678 C CA . ALA A 1 86 ? -11.853 -14.158 -5.870 1.00 98.06 86 ALA A CA 1
ATOM 679 C C . ALA A 1 86 ? -12.668 -13.517 -7.011 1.00 98.06 86 ALA A C 1
ATOM 681 O O . ALA A 1 86 ? -13.781 -13.952 -7.289 1.00 98.06 86 ALA A O 1
ATOM 682 N N . ALA A 1 87 ? -12.124 -12.503 -7.696 1.00 98.12 87 ALA A N 1
ATOM 683 C CA . ALA A 1 87 ? -12.778 -11.894 -8.852 1.00 98.12 87 ALA A CA 1
ATOM 684 C C . ALA A 1 87 ? -12.808 -12.814 -10.083 1.00 98.12 87 ALA A C 1
ATOM 686 O O . ALA A 1 87 ? -13.805 -12.809 -10.799 1.00 98.12 87 ALA A O 1
ATOM 687 N N . VAL A 1 88 ? -11.744 -13.587 -10.326 1.00 96.94 88 VAL A N 1
ATOM 688 C CA . VAL A 1 88 ? -11.664 -14.574 -11.419 1.00 96.94 88 VAL A CA 1
ATOM 689 C C . VAL A 1 88 ? -12.602 -15.755 -11.173 1.00 96.94 88 VAL A C 1
ATOM 691 O O . VAL A 1 88 ? -13.229 -16.234 -12.113 1.00 96.94 88 VAL A O 1
ATOM 694 N N . ASP A 1 89 ? -12.737 -16.189 -9.920 1.00 97.06 89 ASP A N 1
ATOM 695 C CA . ASP A 1 89 ? -13.613 -17.305 -9.544 1.00 97.06 89 ASP A CA 1
ATOM 696 C C . ASP A 1 89 ? -15.109 -16.898 -9.500 1.00 97.06 89 ASP A C 1
ATOM 698 O O . ASP A 1 89 ? -15.993 -17.754 -9.421 1.00 97.06 89 ASP A O 1
ATOM 702 N N . GLN A 1 90 ? -15.430 -15.598 -9.571 1.00 97.25 90 GLN A N 1
ATOM 703 C CA . GLN A 1 90 ? -16.809 -15.101 -9.567 1.00 97.25 90 GLN A CA 1
ATOM 704 C C . GLN A 1 90 ? -17.493 -15.313 -10.926 1.00 97.25 90 GLN A C 1
ATOM 706 O O . GLN A 1 90 ? -17.110 -14.734 -11.940 1.00 97.25 90 GLN A O 1
ATOM 711 N N . VAL A 1 91 ? -18.607 -16.049 -10.916 1.00 96.31 91 VAL A N 1
ATOM 712 C CA . VAL A 1 91 ? -19.457 -16.290 -12.094 1.00 96.31 91 VAL A CA 1
ATOM 713 C C . VAL A 1 91 ? -20.775 -15.512 -11.979 1.00 96.31 91 VAL A C 1
ATOM 715 O O . VAL A 1 91 ? -21.272 -15.259 -10.881 1.00 96.31 91 VAL A O 1
ATOM 718 N N . GLY A 1 92 ? -21.355 -15.105 -13.111 1.00 96.81 92 GLY A N 1
ATOM 719 C CA . GLY A 1 92 ? -22.727 -14.581 -13.185 1.00 96.81 92 GLY A CA 1
ATOM 720 C C . GLY A 1 92 ? -22.916 -13.096 -12.853 1.00 96.81 92 GLY A C 1
ATOM 721 O O . GLY A 1 92 ? -24.028 -12.593 -12.981 1.00 96.81 92 GLY A O 1
ATOM 722 N N . LYS A 1 93 ? -21.862 -12.372 -12.457 1.00 97.00 93 LYS A N 1
ATOM 723 C CA . LYS A 1 93 ? -21.893 -10.909 -12.274 1.00 97.00 93 LYS A CA 1
ATOM 724 C C . LYS A 1 93 ? -20.492 -10.294 -12.362 1.00 97.00 93 LYS A C 1
ATOM 726 O O . LYS A 1 93 ? -19.523 -10.977 -12.033 1.00 97.00 93 LYS A O 1
ATOM 731 N N . PRO A 1 94 ? -20.366 -9.015 -12.763 1.00 97.44 94 PRO A N 1
ATOM 732 C CA . PRO A 1 94 ? -19.086 -8.317 -12.739 1.00 97.44 94 PRO A CA 1
ATOM 733 C C . PRO A 1 94 ? -18.589 -8.094 -11.305 1.00 97.44 94 PRO A C 1
ATOM 735 O O . PRO A 1 94 ? -19.377 -7.928 -10.371 1.00 97.44 94 PRO A O 1
ATOM 738 N N . THR A 1 95 ? -17.265 -8.022 -11.152 1.00 98.19 95 THR A N 1
ATOM 739 C CA . THR A 1 95 ? -16.605 -7.738 -9.873 1.00 98.19 95 THR A CA 1
ATOM 740 C C . THR A 1 95 ? -15.867 -6.408 -9.935 1.00 98.19 95 THR A C 1
ATOM 742 O O . THR A 1 95 ? -15.061 -6.177 -10.830 1.00 98.19 95 THR A O 1
ATOM 745 N N . VAL A 1 96 ? -16.094 -5.554 -8.935 1.00 98.44 96 VAL A N 1
ATOM 746 C CA . VAL A 1 96 ? -15.298 -4.341 -8.703 1.00 98.44 96 VAL A CA 1
ATOM 747 C C . VAL A 1 96 ? -14.337 -4.588 -7.541 1.00 98.44 96 VAL A C 1
ATOM 749 O O . VAL A 1 96 ? -14.763 -4.996 -6.453 1.00 98.44 96 VAL A O 1
ATOM 752 N N . ILE A 1 97 ? -13.044 -4.336 -7.761 1.00 98.69 97 ILE A N 1
ATOM 753 C CA . ILE A 1 97 ? -12.008 -4.349 -6.720 1.00 98.69 97 ILE A CA 1
ATOM 754 C C . ILE A 1 97 ? -11.688 -2.902 -6.335 1.00 98.69 97 ILE A C 1
ATOM 756 O O . ILE A 1 97 ? -11.260 -2.111 -7.170 1.00 98.69 97 ILE A O 1
ATOM 760 N N . LEU A 1 98 ? -11.883 -2.565 -5.060 1.00 98.62 98 LEU A N 1
ATOM 761 C CA . LEU A 1 98 ? -11.554 -1.263 -4.482 1.00 98.62 98 LEU A CA 1
ATOM 762 C C . LEU A 1 98 ? -10.261 -1.397 -3.675 1.00 98.62 98 LEU A C 1
ATOM 764 O O . LEU A 1 98 ? -10.294 -1.820 -2.517 1.00 98.62 98 LEU A O 1
ATOM 768 N N . ALA A 1 99 ? -9.124 -1.092 -4.300 1.00 98.38 99 ALA A N 1
ATOM 769 C CA . ALA A 1 99 ? -7.809 -1.173 -3.670 1.00 98.38 99 ALA A CA 1
ATOM 770 C C . ALA A 1 99 ? -7.427 0.160 -3.012 1.00 98.38 99 ALA A C 1
ATOM 772 O O . ALA A 1 99 ? -7.240 1.166 -3.695 1.00 98.38 99 ALA A O 1
ATOM 773 N N . LYS A 1 100 ? -7.294 0.171 -1.680 1.00 97.88 100 LYS A N 1
ATOM 774 C CA . LYS A 1 100 ? -6.871 1.355 -0.922 1.00 97.88 100 LYS A CA 1
ATOM 775 C C . LYS A 1 100 ? -5.349 1.497 -1.029 1.00 97.88 100 LYS A C 1
ATOM 777 O O . LYS A 1 100 ? -4.615 0.642 -0.539 1.00 97.88 100 LYS A O 1
ATOM 782 N N . THR A 1 101 ? -4.872 2.570 -1.656 1.00 95.81 101 THR A N 1
ATOM 783 C CA . THR A 1 101 ? -3.439 2.866 -1.873 1.00 95.81 101 THR A CA 1
ATOM 784 C C . THR A 1 101 ? -3.055 4.214 -1.266 1.00 95.81 101 THR A C 1
ATOM 786 O O . THR A 1 101 ? -3.919 4.958 -0.808 1.00 95.81 101 THR A O 1
ATOM 789 N N . VAL A 1 102 ? -1.759 4.530 -1.223 1.00 91.19 102 VAL A N 1
ATOM 790 C CA . VAL A 1 102 ? -1.234 5.868 -0.886 1.00 91.19 102 VAL A CA 1
ATOM 791 C C . VAL A 1 102 ? -0.819 6.563 -2.183 1.00 91.19 102 VAL A C 1
ATOM 793 O O . VAL A 1 102 ? -0.048 6.001 -2.963 1.00 91.19 102 VAL A O 1
ATOM 796 N N . LYS A 1 103 ? -1.309 7.784 -2.421 1.00 86.12 103 LYS A N 1
ATOM 797 C CA . LYS A 1 103 ? -0.877 8.605 -3.562 1.00 86.12 103 LYS A CA 1
ATOM 798 C C . LYS A 1 103 ? 0.594 8.986 -3.392 1.00 86.12 103 LYS A C 1
ATOM 800 O O . LYS A 1 103 ? 0.964 9.495 -2.341 1.00 86.12 103 LYS A O 1
ATOM 805 N N . GLY A 1 104 ? 1.410 8.757 -4.422 1.00 82.25 104 GLY A N 1
ATOM 806 C CA . GLY A 1 104 ? 2.849 9.035 -4.367 1.00 82.25 104 GLY A CA 1
ATOM 807 C C . GLY A 1 104 ? 3.633 8.082 -3.459 1.00 82.25 104 GLY A C 1
ATOM 808 O O . GLY A 1 104 ? 4.689 8.463 -2.969 1.00 82.25 104 GLY A O 1
ATOM 809 N N . TYR A 1 105 ? 3.119 6.872 -3.205 1.00 82.94 105 TYR A N 1
ATOM 810 C CA . TYR A 1 105 ? 3.812 5.863 -2.399 1.00 82.94 105 TYR A CA 1
ATOM 811 C C . TYR A 1 105 ? 5.249 5.665 -2.872 1.00 82.94 105 TYR A C 1
ATOM 813 O O . TYR A 1 105 ? 5.470 5.397 -4.054 1.00 82.94 105 TYR A O 1
ATOM 821 N N . GLY A 1 106 ? 6.212 5.787 -1.963 1.00 77.75 106 GLY A N 1
ATOM 822 C CA . GLY A 1 106 ? 7.618 5.671 -2.333 1.00 77.75 106 GLY A CA 1
ATOM 823 C C . GLY A 1 106 ? 8.359 6.987 -2.474 1.00 77.75 106 GLY A C 1
ATOM 824 O O . GLY A 1 106 ? 9.582 6.983 -2.405 1.00 77.75 106 GLY A O 1
ATOM 825 N N . LEU A 1 107 ? 7.644 8.095 -2.672 1.00 77.19 107 LEU A N 1
ATOM 826 C CA . LEU A 1 107 ? 8.256 9.393 -2.954 1.00 77.19 107 LEU A CA 1
ATOM 827 C C . LEU A 1 107 ? 8.698 10.138 -1.687 1.00 77.19 107 LEU A C 1
ATOM 829 O O . LEU A 1 107 ? 9.315 11.189 -1.799 1.00 77.19 107 LEU A O 1
ATOM 833 N N . GLY A 1 108 ? 8.392 9.618 -0.493 1.00 72.75 108 GLY A N 1
ATOM 834 C CA . GLY A 1 108 ? 8.787 10.258 0.765 1.00 72.75 108 GLY A CA 1
ATOM 835 C C . GLY A 1 108 ? 8.239 11.684 0.873 1.00 72.75 108 GLY A C 1
ATOM 836 O O . GLY A 1 108 ? 7.102 11.954 0.465 1.00 72.75 108 GLY A O 1
ATOM 837 N N . GLU A 1 109 ? 9.055 12.610 1.385 1.00 65.06 109 GLU A N 1
ATOM 838 C CA . GLU A 1 109 ? 8.667 14.018 1.554 1.00 65.06 109 GLU A CA 1
ATOM 839 C C . GLU A 1 109 ? 8.306 14.722 0.235 1.00 65.06 109 GLU A C 1
ATOM 841 O O . GLU A 1 109 ? 7.541 15.695 0.257 1.00 65.06 109 GLU A O 1
ATOM 846 N N . ALA A 1 110 ? 8.780 14.193 -0.899 1.00 59.53 110 ALA A N 1
ATOM 847 C CA . ALA A 1 110 ? 8.583 14.753 -2.233 1.00 59.53 110 ALA A CA 1
ATOM 848 C C . ALA A 1 110 ? 7.132 14.669 -2.738 1.00 59.53 110 ALA A C 1
ATOM 850 O O . ALA A 1 110 ? 6.768 15.333 -3.708 1.00 59.53 110 ALA A O 1
ATOM 851 N N . GLY A 1 111 ? 6.272 13.846 -2.122 1.00 60.84 111 GLY A N 1
ATOM 852 C CA . GLY A 1 111 ? 4.882 13.749 -2.579 1.00 60.84 111 GLY A CA 1
ATOM 853 C C . GLY A 1 111 ? 4.023 12.624 -2.012 1.00 60.84 111 GLY A C 1
ATOM 854 O O . GLY A 1 111 ? 2.853 12.529 -2.396 1.00 60.84 111 GLY A O 1
ATOM 855 N N . GLU A 1 112 ? 4.543 11.774 -1.123 1.00 73.38 112 GLU A N 1
ATOM 856 C CA . GLU A 1 112 ? 3.750 10.695 -0.533 1.00 73.38 112 GLU A CA 1
ATOM 857 C C . GLU A 1 112 ? 2.671 11.271 0.385 1.00 73.38 112 GLU A C 1
ATOM 859 O O . GLU A 1 112 ? 2.959 11.991 1.335 1.00 73.38 112 GLU A O 1
ATOM 864 N N . GLY A 1 113 ? 1.401 11.032 0.050 1.00 58.00 113 GLY A N 1
ATOM 865 C CA . GLY A 1 113 ? 0.266 11.580 0.794 1.00 58.00 113 GLY A CA 1
ATOM 866 C C . GLY A 1 113 ? 0.091 13.105 0.686 1.00 58.00 113 GLY A C 1
ATOM 867 O O . GLY A 1 113 ? -0.831 13.652 1.290 1.00 58.00 113 GLY A O 1
ATOM 868 N N . ARG A 1 114 ? 0.906 13.821 -0.100 1.00 65.00 114 ARG A N 1
ATOM 869 C CA . ARG A 1 114 ? 0.843 15.289 -0.204 1.00 65.00 114 ARG A CA 1
ATOM 870 C C . ARG A 1 114 ? 0.145 15.753 -1.487 1.00 65.00 114 ARG A C 1
ATOM 872 O O . ARG A 1 114 ? 0.281 15.166 -2.566 1.00 65.00 114 ARG A O 1
ATOM 879 N N . ASN A 1 115 ? -0.590 16.860 -1.380 1.00 59.69 115 ASN A N 1
ATOM 880 C CA 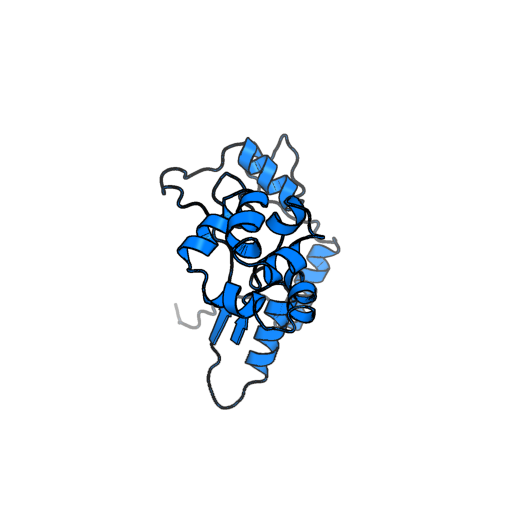. ASN A 1 115 ? -1.146 17.589 -2.524 1.00 59.69 115 ASN A CA 1
ATOM 881 C C . ASN A 1 115 ? -0.108 18.577 -3.067 1.00 59.69 115 ASN A C 1
ATOM 883 O O . ASN A 1 115 ? -0.290 19.789 -3.011 1.00 59.69 115 ASN A O 1
ATOM 887 N N . VAL A 1 116 ? 1.009 18.043 -3.557 1.00 60.47 116 VAL A N 1
ATOM 888 C CA . VAL A 1 116 ? 2.046 18.840 -4.218 1.00 60.47 116 VAL A CA 1
ATOM 889 C C . VAL A 1 116 ? 1.508 19.441 -5.517 1.00 60.47 116 VAL A C 1
ATOM 891 O O . VAL A 1 116 ? 0.797 18.782 -6.283 1.00 60.47 116 VAL A O 1
ATOM 894 N N . THR A 1 117 ? 1.792 20.727 -5.732 1.00 50.66 117 THR A N 1
ATOM 895 C CA . THR A 1 117 ? 1.319 21.463 -6.906 1.00 50.66 117 THR A CA 1
ATOM 896 C C . THR A 1 117 ? 1.993 20.929 -8.165 1.00 50.66 117 THR A C 1
ATOM 898 O O . THR A 1 117 ? 3.148 20.506 -8.161 1.00 50.66 117 THR A O 1
ATOM 901 N N . HIS A 1 118 ? 1.289 21.009 -9.293 1.00 53.91 118 HIS A N 1
ATOM 902 C CA . HIS A 1 118 ? 1.773 20.531 -10.593 1.00 53.91 118 HIS A CA 1
ATOM 903 C C . HIS A 1 118 ? 3.049 21.257 -11.099 1.00 53.91 118 HIS A C 1
ATOM 905 O O . HIS A 1 118 ? 3.583 20.907 -12.156 1.00 53.91 118 HIS A O 1
ATOM 911 N N . GLN A 1 119 ? 3.526 22.277 -10.370 1.00 42.69 119 GLN A N 1
ATOM 912 C CA . GLN A 1 119 ? 4.754 23.027 -10.642 1.00 42.69 119 GLN A CA 1
ATOM 913 C C . GLN A 1 119 ? 6.025 22.322 -10.135 1.00 42.69 119 GLN A C 1
ATOM 915 O O . GLN A 1 119 ? 7.095 22.568 -10.690 1.00 42.69 119 GLN A O 1
ATOM 920 N N . GLN A 1 120 ? 5.931 21.380 -9.186 1.00 55.19 120 GLN A N 1
ATOM 921 C CA . GLN A 1 120 ? 7.039 20.484 -8.814 1.00 55.19 120 GLN A CA 1
ATOM 922 C C . GLN A 1 120 ? 7.204 19.362 -9.857 1.00 55.19 120 GLN A C 1
ATOM 924 O O . GLN A 1 120 ? 7.011 18.180 -9.598 1.00 55.19 120 GLN A O 1
ATOM 929 N N . LYS A 1 121 ? 7.525 19.745 -11.098 1.00 55.69 121 LYS A N 1
ATOM 930 C CA . LYS A 1 121 ? 7.637 18.833 -12.253 1.00 55.69 121 LYS A CA 1
ATOM 931 C C . LYS A 1 121 ? 8.841 17.883 -12.202 1.00 55.69 121 LYS A C 1
ATOM 933 O O . LYS A 1 121 ? 8.926 16.997 -13.050 1.00 55.69 121 LYS A O 1
ATOM 938 N N . LYS A 1 122 ? 9.795 18.092 -11.294 1.00 64.81 122 LYS A N 1
ATOM 939 C CA . LYS A 1 122 ? 11.035 17.314 -11.206 1.00 64.81 122 LYS A CA 1
ATOM 940 C C . LYS A 1 122 ? 11.348 17.023 -9.746 1.00 64.81 122 LYS A C 1
ATOM 942 O O . LYS A 1 122 ? 11.368 17.958 -8.952 1.00 64.81 122 LYS A O 1
ATOM 947 N N . LEU A 1 123 ? 11.618 15.754 -9.447 1.00 73.06 123 LEU A N 1
ATOM 948 C CA . LEU A 1 123 ? 12.291 15.382 -8.209 1.00 73.06 123 LEU A CA 1
ATOM 949 C C . LEU A 1 123 ? 13.679 16.027 -8.214 1.00 73.06 123 LEU A C 1
ATOM 951 O O . LEU A 1 123 ? 14.361 16.022 -9.246 1.00 73.06 123 LEU A O 1
ATOM 955 N N . ASN A 1 124 ? 14.082 16.606 -7.092 1.00 83.25 124 ASN A N 1
ATOM 956 C CA . ASN A 1 124 ? 15.450 17.068 -6.916 1.00 83.25 124 ASN A CA 1
ATOM 957 C C . ASN A 1 124 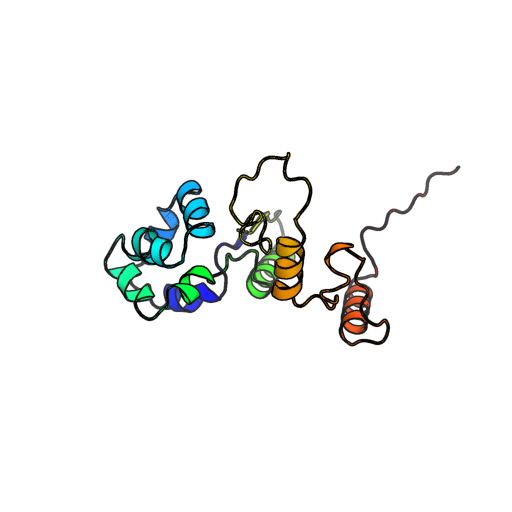? 16.400 15.864 -6.725 1.00 83.25 124 ASN A C 1
ATOM 959 O O . ASN A 1 124 ? 15.971 14.718 -6.579 1.00 83.25 124 ASN A O 1
ATOM 963 N N . GLU A 1 125 ? 17.711 16.104 -6.758 1.00 86.94 125 GLU A N 1
ATOM 964 C CA . GLU A 1 125 ? 18.710 15.029 -6.671 1.00 86.94 125 GLU A CA 1
ATOM 965 C C . GLU A 1 125 ? 18.603 14.207 -5.376 1.00 86.94 125 GLU A C 1
ATOM 967 O O . GLU A 1 125 ? 18.779 12.988 -5.403 1.00 86.94 125 GLU A O 1
ATOM 972 N N . GLN A 1 126 ? 18.288 14.856 -4.255 1.00 86.50 126 GLN A N 1
ATOM 973 C CA . GLN A 1 126 ? 18.139 14.194 -2.963 1.00 86.50 126 GLN A CA 1
ATOM 974 C C . GLN A 1 126 ? 16.911 13.274 -2.955 1.00 86.50 126 GLN A C 1
ATOM 976 O O . GLN A 1 126 ? 17.011 12.111 -2.569 1.00 86.50 126 GLN A O 1
ATOM 981 N N . GLU A 1 127 ? 15.785 13.743 -3.488 1.00 85.94 127 GLU A N 1
ATOM 982 C CA . GLU A 1 127 ? 14.561 12.945 -3.623 1.00 85.94 127 GLU A CA 1
ATOM 983 C C . GLU A 1 127 ? 14.764 11.744 -4.565 1.00 85.94 127 GLU A C 1
ATOM 985 O O . GLU A 1 127 ? 14.253 10.652 -4.313 1.00 85.94 127 GLU A O 1
ATOM 990 N N . LEU A 1 128 ? 15.558 11.902 -5.634 1.00 89.31 128 LEU A N 1
ATOM 991 C CA . LEU A 1 128 ? 15.936 10.793 -6.518 1.00 89.31 128 LEU A CA 1
ATOM 992 C C . LEU A 1 128 ? 16.816 9.756 -5.803 1.00 89.31 128 LEU A C 1
ATOM 994 O O . LEU A 1 128 ? 16.608 8.552 -5.985 1.00 89.31 128 LEU A O 1
ATOM 998 N N . LYS A 1 129 ? 17.772 10.198 -4.973 1.00 90.62 129 LYS A N 1
ATOM 999 C CA . LYS A 1 129 ? 18.598 9.308 -4.136 1.00 90.62 129 LYS A CA 1
ATOM 1000 C C . LYS A 1 129 ? 17.740 8.525 -3.153 1.00 90.62 129 LYS A C 1
ATOM 1002 O O . LYS A 1 129 ? 17.895 7.309 -3.051 1.00 90.62 129 LYS A O 1
ATO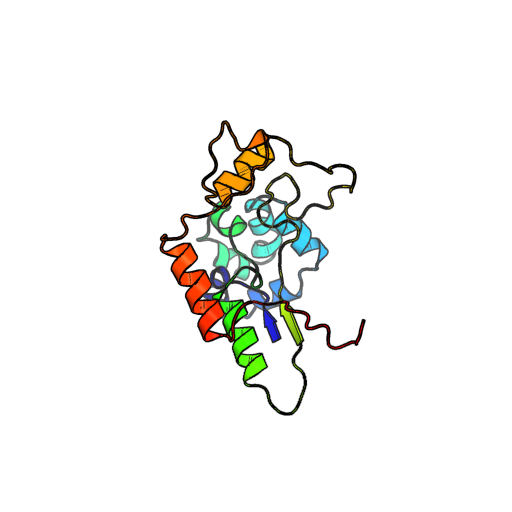M 1007 N N . GLU A 1 130 ? 16.821 9.199 -2.471 1.00 89.12 130 GLU A N 1
ATOM 1008 C CA . GLU A 1 130 ? 15.901 8.583 -1.514 1.00 89.12 130 GLU A CA 1
ATOM 1009 C C . GLU A 1 130 ? 14.980 7.567 -2.183 1.00 89.12 130 GLU A C 1
ATOM 1011 O O . GLU A 1 130 ? 14.890 6.431 -1.716 1.00 89.12 130 GLU A O 1
ATOM 1016 N N . PHE A 1 131 ? 14.367 7.927 -3.313 1.00 89.44 131 PHE A N 1
ATOM 1017 C CA . PHE A 1 131 ? 13.531 7.020 -4.095 1.00 89.44 131 PHE A CA 1
ATOM 1018 C C . PHE A 1 131 ? 14.310 5.771 -4.516 1.00 89.44 131 PHE A C 1
ATOM 1020 O O . PHE A 1 131 ? 13.871 4.642 -4.283 1.00 89.44 131 PHE A O 1
ATOM 1027 N N . ARG A 1 132 ? 15.504 5.959 -5.089 1.00 92.62 132 ARG A N 1
ATOM 1028 C CA . ARG A 1 132 ? 16.364 4.851 -5.501 1.00 92.62 132 ARG A CA 1
ATOM 1029 C C . ARG A 1 132 ? 16.709 3.944 -4.321 1.00 92.62 132 ARG A C 1
ATOM 1031 O O . ARG A 1 132 ? 16.550 2.730 -4.436 1.00 92.62 132 ARG A O 1
ATOM 1038 N N . SER A 1 133 ? 17.163 4.513 -3.205 1.00 92.38 133 SER A N 1
ATOM 1039 C CA . SER A 1 133 ? 17.532 3.746 -2.010 1.00 92.38 133 SER A CA 1
ATOM 1040 C C . SER A 1 133 ? 16.333 2.993 -1.428 1.00 92.38 133 SER A C 1
ATOM 1042 O O . SER A 1 133 ? 16.453 1.816 -1.100 1.00 92.38 133 SER A O 1
ATOM 1044 N N . ARG A 1 134 ? 15.157 3.630 -1.361 1.00 89.12 134 ARG A N 1
ATOM 1045 C CA . ARG A 1 134 ? 13.929 3.024 -0.826 1.00 89.12 134 ARG A CA 1
ATOM 1046 C C . ARG A 1 134 ? 13.483 1.795 -1.611 1.00 89.12 134 ARG A C 1
ATOM 1048 O O . ARG A 1 134 ? 13.012 0.835 -1.009 1.00 89.12 134 ARG A O 1
ATOM 1055 N N . PHE A 1 135 ? 13.618 1.828 -2.933 1.00 90.69 135 PHE A N 1
ATOM 1056 C CA . PHE A 1 135 ? 13.226 0.721 -3.808 1.00 90.69 135 PHE A CA 1
ATOM 1057 C C . PHE A 1 135 ? 14.384 -0.210 -4.183 1.00 90.69 135 PHE A C 1
ATOM 1059 O O . PHE A 1 135 ? 14.182 -1.122 -4.979 1.00 90.69 135 PHE A O 1
ATOM 1066 N N . GLY A 1 136 ? 15.584 0.003 -3.631 1.00 91.81 136 GLY A N 1
ATOM 1067 C CA . GLY A 1 136 ? 16.758 -0.819 -3.929 1.00 91.81 136 GLY A CA 1
ATOM 1068 C C . GLY A 1 136 ? 17.146 -0.809 -5.411 1.00 91.81 136 GLY A C 1
ATOM 1069 O O . GLY A 1 136 ? 17.596 -1.823 -5.937 1.00 91.81 136 GLY A O 1
ATOM 1070 N N . ILE A 1 137 ? 16.933 0.311 -6.109 1.00 93.31 137 ILE A N 1
ATOM 1071 C CA . ILE A 1 137 ? 17.206 0.407 -7.547 1.00 93.31 137 ILE A CA 1
ATOM 1072 C C . ILE A 1 137 ? 18.732 0.434 -7.763 1.00 93.31 137 ILE A C 1
ATOM 1074 O O . ILE A 1 137 ? 19.399 1.299 -7.187 1.00 93.31 137 ILE A O 1
ATOM 1078 N N . PRO A 1 138 ? 19.307 -0.452 -8.601 1.00 92.94 138 PRO A N 1
ATOM 1079 C CA . PRO A 1 138 ? 20.755 -0.577 -8.771 1.00 92.94 138 PRO A CA 1
ATOM 1080 C C . PRO A 1 138 ? 21.316 0.525 -9.689 1.00 92.94 138 PRO A C 1
ATOM 1082 O O . PRO A 1 138 ? 21.739 0.271 -10.813 1.00 92.94 138 PRO A O 1
ATOM 1085 N N . ILE A 1 139 ? 21.287 1.771 -9.213 1.00 94.12 139 ILE A N 1
ATOM 1086 C CA . ILE A 1 139 ? 21.877 2.953 -9.858 1.00 94.12 139 ILE A CA 1
ATOM 1087 C C . ILE A 1 139 ? 22.839 3.616 -8.865 1.00 94.12 139 ILE A C 1
ATOM 1089 O O . ILE A 1 139 ? 22.498 3.839 -7.702 1.00 94.12 139 ILE A O 1
ATOM 1093 N N . SER A 1 140 ? 24.044 3.966 -9.307 1.00 93.88 140 SER A N 1
ATOM 1094 C CA . SER A 1 140 ? 25.032 4.608 -8.433 1.00 93.88 140 SER A CA 1
ATOM 1095 C C . SER A 1 140 ? 24.616 6.026 -8.000 1.00 93.88 140 SER A C 1
ATOM 1097 O O . SER A 1 140 ? 23.860 6.708 -8.696 1.00 93.88 140 SER A O 1
ATOM 1099 N N . ASP A 1 141 ? 25.141 6.509 -6.865 1.00 92.44 141 ASP A N 1
ATOM 1100 C CA . ASP A 1 141 ? 24.938 7.899 -6.405 1.00 92.44 141 ASP A CA 1
ATOM 1101 C C . ASP A 1 141 ? 25.367 8.929 -7.464 1.00 92.44 141 ASP A C 1
ATOM 1103 O O . ASP A 1 141 ? 24.752 9.984 -7.583 1.00 92.44 141 ASP A O 1
ATOM 1107 N N . ALA A 1 142 ? 26.401 8.613 -8.250 1.00 93.06 142 ALA A N 1
ATOM 1108 C CA . ALA A 1 142 ? 26.932 9.487 -9.295 1.00 93.06 142 ALA A CA 1
ATOM 1109 C C . ALA A 1 142 ? 26.029 9.567 -10.539 1.00 93.06 142 ALA A C 1
ATOM 1111 O O . ALA A 1 142 ? 26.100 10.527 -11.310 1.00 93.06 142 ALA A O 1
ATOM 1112 N N . GLU A 1 143 ? 25.192 8.556 -10.768 1.00 93.50 143 GLU A N 1
ATOM 1113 C CA . GLU A 1 143 ? 24.337 8.469 -11.952 1.00 93.50 143 GLU A CA 1
ATOM 1114 C C . GLU A 1 143 ? 22.893 8.867 -11.673 1.00 93.50 143 GLU A C 1
ATOM 1116 O O . GLU A 1 143 ? 22.205 9.317 -12.586 1.00 93.50 143 GLU A O 1
ATOM 1121 N N . VAL A 1 144 ? 22.433 8.751 -10.426 1.00 92.38 144 VAL A N 1
ATOM 1122 C CA . VAL A 1 144 ? 21.028 8.956 -10.048 1.00 92.38 144 VAL A CA 1
ATOM 1123 C C . VAL A 1 144 ? 20.487 10.334 -10.457 1.00 92.38 144 VAL A C 1
ATOM 1125 O O . VAL A 1 144 ? 19.352 10.428 -10.920 1.00 92.38 144 VAL A O 1
ATOM 1128 N N . ALA A 1 145 ? 21.320 11.381 -10.407 1.00 90.31 145 ALA A N 1
ATOM 1129 C CA . ALA A 1 145 ? 20.964 12.743 -10.815 1.00 90.31 145 ALA A CA 1
ATOM 1130 C C . ALA A 1 145 ? 20.614 12.861 -12.312 1.00 90.31 145 ALA A C 1
ATOM 1132 O O . ALA A 1 145 ? 19.882 13.763 -12.715 1.00 90.31 145 ALA A O 1
ATOM 1133 N N . LYS A 1 146 ? 21.117 11.941 -13.146 1.00 91.75 146 LYS A N 1
ATOM 1134 C CA . LYS A 1 146 ? 20.829 11.880 -14.588 1.00 91.75 146 LYS A CA 1
ATOM 1135 C C . LYS A 1 146 ? 19.514 11.157 -14.895 1.00 91.75 146 LYS A C 1
ATOM 1137 O O . LYS A 1 146 ? 19.109 11.140 -16.053 1.00 91.75 146 LYS A O 1
ATOM 1142 N N . ALA A 1 147 ? 18.882 10.549 -13.885 1.00 90.62 147 ALA A N 1
ATOM 1143 C CA . ALA A 1 147 ? 17.693 9.708 -14.012 1.00 90.62 147 ALA A CA 1
ATOM 1144 C C . ALA A 1 147 ? 17.800 8.664 -15.151 1.00 90.62 147 ALA A C 1
ATOM 1146 O O . ALA A 1 147 ? 16.939 8.629 -16.036 1.00 90.62 147 ALA A O 1
ATOM 1147 N N . PRO A 1 148 ? 18.864 7.832 -15.183 1.00 93.75 148 PRO A N 1
ATOM 1148 C CA . PRO A 1 148 ? 19.052 6.862 -16.252 1.00 93.75 148 PRO A CA 1
ATOM 1149 C C . PRO A 1 148 ? 17.988 5.763 -16.191 1.00 93.75 148 PRO A C 1
ATOM 1151 O O . PRO A 1 148 ? 17.480 5.410 -15.123 1.00 93.75 148 PRO A O 1
ATOM 1154 N N . PHE A 1 149 ? 17.699 5.158 -17.342 1.00 93.44 149 PHE A N 1
ATOM 1155 C CA . PHE A 1 149 ? 16.941 3.914 -17.361 1.00 93.44 149 PHE A CA 1
ATOM 1156 C C . PHE A 1 149 ? 17.751 2.802 -16.689 1.00 93.44 149 PHE A C 1
ATOM 1158 O O . PHE A 1 149 ? 18.902 2.559 -17.046 1.00 93.44 149 PHE A O 1
ATOM 1165 N N . CYS A 1 150 ? 17.131 2.102 -15.740 1.00 91.38 150 CYS A N 1
ATOM 1166 C CA . CYS A 1 150 ? 17.691 0.898 -15.141 1.00 91.38 150 CYS A CA 1
ATOM 1167 C C . CYS A 1 150 ? 17.250 -0.322 -15.951 1.00 91.38 150 CYS A C 1
ATOM 1169 O O . CYS A 1 150 ? 16.051 -0.554 -16.129 1.00 91.38 150 CYS A O 1
ATOM 1171 N N . ARG A 1 151 ? 18.213 -1.113 -16.425 1.00 90.88 151 ARG A N 1
ATOM 1172 C CA . ARG A 1 151 ? 17.959 -2.418 -17.033 1.00 90.88 151 ARG A CA 1
ATOM 1173 C C . ARG A 1 151 ? 18.637 -3.486 -16.187 1.00 90.88 151 ARG A C 1
ATOM 1175 O O . ARG A 1 151 ? 19.833 -3.399 -15.935 1.00 90.88 151 ARG A O 1
ATOM 1182 N N . LEU A 1 152 ? 17.862 -4.473 -15.752 1.00 91.62 152 LEU A N 1
ATOM 1183 C CA . LEU A 1 152 ? 18.385 -5.624 -15.020 1.00 91.62 152 LEU A CA 1
ATOM 1184 C C . LEU A 1 152 ? 19.132 -6.569 -15.985 1.00 91.62 152 LEU A C 1
ATOM 1186 O O . LEU A 1 152 ? 18.805 -6.576 -17.178 1.00 91.62 152 LEU A O 1
ATOM 1190 N N . PRO A 1 153 ? 20.113 -7.358 -15.503 1.00 92.94 153 PRO A N 1
ATOM 1191 C CA . PRO A 1 153 ? 20.842 -8.317 -16.333 1.00 92.94 153 PRO A CA 1
ATOM 1192 C C . PRO A 1 153 ? 19.892 -9.280 -17.055 1.00 92.94 153 PRO A C 1
ATOM 1194 O O . PRO A 1 153 ? 18.999 -9.848 -16.428 1.00 92.94 153 PRO A O 1
ATOM 1197 N N . GLU A 1 154 ? 20.066 -9.467 -18.368 1.00 91.50 154 GLU A N 1
ATOM 1198 C CA . GLU A 1 154 ? 19.152 -10.282 -19.192 1.00 91.50 154 GLU A CA 1
ATOM 1199 C C . GLU A 1 154 ? 19.086 -11.744 -18.736 1.00 91.50 154 GLU A C 1
ATOM 1201 O O . GLU A 1 154 ? 18.028 -12.371 -18.774 1.00 91.50 154 GLU A O 1
ATOM 1206 N N . ASP A 1 155 ? 20.211 -12.273 -18.267 1.00 93.25 155 ASP A N 1
ATOM 1207 C CA . ASP A 1 155 ? 20.362 -13.616 -17.726 1.00 93.25 155 ASP A CA 1
ATOM 1208 C C . ASP A 1 155 ? 20.166 -13.677 -16.203 1.00 93.25 155 ASP A C 1
ATOM 1210 O O . ASP A 1 155 ? 20.297 -14.758 -15.625 1.00 93.25 155 ASP A O 1
ATOM 1214 N N . GLY A 1 156 ? 19.808 -12.564 -15.556 1.00 95.81 156 GLY A N 1
ATOM 1215 C CA . GLY A 1 156 ? 19.547 -12.477 -14.121 1.00 95.81 156 GLY A CA 1
ATOM 1216 C C . GLY A 1 156 ? 18.244 -13.171 -13.688 1.00 95.81 156 GLY A C 1
ATOM 1217 O O . GLY A 1 156 ? 17.332 -13.369 -14.502 1.00 95.81 156 GLY A O 1
ATOM 1218 N N . PRO A 1 157 ? 18.120 -13.553 -12.403 1.00 96.56 157 PRO A N 1
ATOM 1219 C CA . PRO A 1 157 ? 16.929 -14.231 -11.888 1.00 96.56 157 PRO A CA 1
ATOM 1220 C C . PRO A 1 157 ? 15.646 -13.399 -12.050 1.00 96.56 157 PRO A C 1
ATOM 1222 O O . PRO A 1 157 ? 14.585 -13.960 -12.321 1.00 96.56 157 PRO A O 1
ATOM 1225 N N . GLU A 1 158 ? 15.731 -12.071 -11.960 1.00 94.94 158 GLU A N 1
ATOM 1226 C CA . GLU A 1 158 ? 14.599 -11.154 -12.105 1.00 94.94 158 GLU A CA 1
ATOM 1227 C C . GLU A 1 158 ? 14.044 -11.161 -13.533 1.00 94.94 158 GLU A C 1
ATOM 1229 O O . GLU A 1 158 ? 12.832 -11.276 -13.732 1.00 94.94 158 GLU A O 1
ATOM 1234 N N . MET A 1 159 ? 14.927 -11.083 -14.537 1.00 95.88 159 MET A N 1
ATOM 1235 C CA . MET A 1 159 ? 14.532 -11.106 -15.949 1.00 95.88 159 MET A CA 1
ATOM 1236 C C . MET A 1 159 ? 14.004 -12.482 -16.356 1.00 95.88 159 MET A C 1
ATOM 1238 O O . MET A 1 159 ? 12.982 -12.558 -17.044 1.00 95.88 159 MET A O 1
ATOM 1242 N N . ARG A 1 160 ? 14.618 -13.573 -15.869 1.00 96.56 160 ARG A N 1
ATOM 1243 C CA . ARG A 1 160 ? 14.088 -14.937 -16.054 1.00 96.56 160 ARG A CA 1
ATOM 1244 C C . ARG A 1 160 ? 12.673 -15.055 -15.495 1.00 96.56 160 ARG A C 1
ATOM 1246 O O . ARG A 1 160 ? 11.766 -15.448 -16.227 1.00 96.56 160 ARG A O 1
ATOM 1253 N N . TYR A 1 161 ? 12.460 -14.637 -14.247 1.00 97.06 161 TYR A N 1
ATOM 1254 C CA . TYR A 1 161 ? 11.141 -14.668 -13.617 1.00 97.06 161 TYR A CA 1
ATOM 1255 C C . TYR A 1 161 ? 10.111 -13.849 -14.409 1.00 97.06 161 TYR A C 1
ATOM 1257 O O . TYR A 1 161 ? 9.025 -14.347 -14.720 1.00 97.06 161 TYR A O 1
ATOM 1265 N N . LEU A 1 162 ? 10.458 -12.617 -14.798 1.00 96.50 162 LEU A N 1
ATOM 1266 C CA . LEU A 1 162 ? 9.586 -11.741 -15.581 1.00 96.50 162 LEU A CA 1
ATOM 1267 C C . LEU A 1 162 ? 9.168 -12.394 -16.907 1.00 96.50 162 LEU A C 1
ATOM 1269 O O . LEU A 1 162 ? 7.974 -12.454 -17.220 1.00 96.50 162 LEU A O 1
ATOM 1273 N N . HIS A 1 163 ? 10.126 -12.924 -17.668 1.00 96.00 163 HIS A N 1
ATOM 1274 C CA . HIS A 1 163 ? 9.860 -13.571 -18.951 1.00 96.00 163 HIS A CA 1
ATOM 1275 C C . HIS A 1 163 ? 9.049 -14.861 -18.801 1.00 96.00 163 HIS A C 1
ATOM 1277 O O . HIS A 1 163 ? 8.101 -15.074 -19.561 1.00 96.00 163 HIS A O 1
ATOM 1283 N N . GLU A 1 164 ? 9.352 -15.694 -17.804 1.00 97.44 164 GLU A N 1
ATOM 1284 C CA . GLU A 1 164 ? 8.607 -16.923 -17.525 1.00 97.44 164 GLU A CA 1
ATOM 1285 C C . GLU A 1 164 ? 7.147 -16.646 -17.171 1.00 97.44 164 GLU A C 1
ATOM 1287 O O . GLU A 1 164 ? 6.253 -17.273 -17.745 1.00 97.44 164 GLU A O 1
ATOM 1292 N N . ARG A 1 165 ? 6.882 -15.680 -16.277 1.00 97.69 165 ARG A N 1
ATOM 1293 C CA . ARG A 1 165 ? 5.508 -15.308 -15.903 1.00 97.69 165 ARG A CA 1
ATOM 1294 C C . ARG A 1 165 ? 4.730 -14.755 -17.095 1.00 97.69 165 ARG A C 1
ATOM 1296 O O . ARG A 1 165 ? 3.561 -15.088 -17.272 1.00 97.69 165 ARG A O 1
ATOM 1303 N N . ARG A 1 166 ? 5.358 -13.936 -17.950 1.00 97.62 166 ARG A N 1
ATOM 1304 C CA . ARG A 1 166 ? 4.707 -13.456 -19.183 1.00 97.62 166 ARG A CA 1
ATOM 1305 C C . ARG A 1 166 ? 4.428 -14.599 -20.151 1.00 97.62 166 ARG A C 1
ATOM 1307 O O . ARG A 1 166 ? 3.324 -14.673 -20.686 1.00 97.62 166 ARG A O 1
ATOM 1314 N N . LYS A 1 167 ? 5.385 -15.507 -20.353 1.00 97.69 167 LYS A N 1
ATOM 1315 C CA . LYS A 1 167 ? 5.225 -16.669 -21.235 1.00 97.69 167 LYS A CA 1
ATOM 1316 C C . LYS A 1 167 ? 4.089 -17.580 -20.767 1.00 97.69 167 LYS A C 1
ATOM 1318 O O . LYS A 1 167 ? 3.261 -17.960 -21.590 1.00 97.69 167 LYS A O 1
ATOM 1323 N N . SER A 1 168 ? 3.994 -17.869 -19.467 1.00 97.94 168 SER A N 1
ATOM 1324 C CA . SER A 1 168 ? 2.911 -18.697 -18.913 1.00 97.94 168 SER A CA 1
ATOM 1325 C C . SER A 1 168 ? 1.527 -18.043 -19.010 1.00 97.94 168 SER A C 1
ATOM 1327 O O . SER A 1 168 ? 0.523 -18.738 -18.919 1.00 97.94 168 SER A O 1
ATOM 1329 N N . LEU A 1 169 ? 1.466 -16.719 -19.195 1.00 96.88 169 LEU A N 1
ATOM 1330 C CA . LEU A 1 169 ? 0.235 -15.925 -19.309 1.00 96.88 169 LEU A CA 1
ATOM 1331 C C . LEU A 1 169 ? -0.057 -15.466 -20.753 1.00 96.88 169 LEU A C 1
ATOM 1333 O O . LEU A 1 169 ? -0.765 -14.482 -20.961 1.00 96.88 169 LEU A O 1
ATOM 1337 N N . GLY A 1 170 ? 0.493 -16.154 -21.760 1.00 96.44 170 GLY A N 1
ATOM 1338 C CA . GLY A 1 170 ? 0.177 -15.899 -23.173 1.00 96.44 170 GLY A CA 1
ATOM 1339 C C . GLY A 1 170 ? 1.015 -14.810 -23.859 1.00 96.44 170 GLY A C 1
ATOM 1340 O O . GLY A 1 170 ? 0.648 -14.344 -24.936 1.00 96.44 170 GLY A O 1
ATOM 1341 N N . GLY A 1 171 ? 2.148 -14.406 -23.278 1.00 96.88 171 GLY A N 1
ATOM 1342 C CA . GLY A 1 171 ? 3.097 -13.456 -23.874 1.00 96.88 171 GLY A CA 1
ATOM 1343 C C . GLY A 1 171 ? 3.014 -12.049 -23.277 1.00 96.88 171 GLY A C 1
ATOM 1344 O O . GLY A 1 171 ? 2.550 -11.870 -22.156 1.00 96.88 171 GLY A O 1
ATOM 1345 N N . TYR A 1 172 ? 3.512 -11.029 -23.979 1.00 96.88 172 TYR A N 1
ATOM 1346 C CA . TYR A 1 172 ? 3.525 -9.635 -23.499 1.00 96.88 172 TYR A CA 1
ATOM 1347 C C . TYR A 1 172 ? 2.208 -8.903 -23.781 1.00 96.88 172 TYR A C 1
ATOM 1349 O O . TYR A 1 172 ? 1.551 -9.157 -24.789 1.00 96.88 172 TYR A O 1
ATOM 1357 N N . MET A 1 173 ? 1.842 -7.970 -22.898 1.00 95.75 173 MET A N 1
ATOM 1358 C CA . MET A 1 173 ? 0.674 -7.099 -23.051 1.00 95.75 173 MET A CA 1
ATOM 1359 C C . MET A 1 173 ? 0.976 -5.698 -22.484 1.00 95.75 173 MET A C 1
ATOM 1361 O O . MET A 1 173 ? 1.770 -5.614 -21.545 1.00 95.75 173 MET A O 1
ATOM 1365 N N . PRO A 1 174 ? 0.352 -4.624 -23.004 1.00 95.25 174 PRO A N 1
ATOM 1366 C CA . PRO A 1 174 ? -0.653 -4.616 -24.072 1.00 95.25 174 PRO A CA 1
ATOM 1367 C C . PRO A 1 174 ? -0.056 -4.910 -25.460 1.00 95.25 174 PRO A C 1
ATOM 1369 O O . PRO A 1 174 ? 1.092 -4.581 -25.738 1.00 95.25 174 PRO A O 1
ATOM 1372 N N . LYS A 1 175 ? -0.846 -5.529 -26.345 1.00 93.88 175 LYS A N 1
ATOM 1373 C CA . LYS A 1 175 ? -0.499 -5.766 -27.755 1.00 93.88 175 LYS A CA 1
ATOM 1374 C C . LYS A 1 175 ? -1.677 -5.341 -28.621 1.00 93.88 175 LYS A C 1
ATOM 1376 O O . LYS A 1 175 ? -2.797 -5.790 -28.394 1.00 93.88 175 LYS A O 1
ATOM 1381 N N . ARG A 1 176 ? -1.422 -4.506 -29.627 1.00 93.75 176 ARG A N 1
ATOM 1382 C CA . ARG A 1 176 ? -2.417 -4.124 -30.634 1.00 93.75 176 ARG A CA 1
ATOM 1383 C C . ARG A 1 176 ? -2.074 -4.795 -31.958 1.00 93.75 176 ARG A C 1
ATOM 1385 O O . ARG A 1 176 ? -0.947 -4.680 -32.426 1.00 93.75 176 ARG A O 1
ATOM 1392 N N . VAL A 1 177 ? -3.042 -5.487 -32.549 1.00 91.50 177 VAL A N 1
ATOM 1393 C CA . VAL A 1 177 ? -2.929 -6.068 -33.893 1.00 91.50 177 VAL A CA 1
ATOM 1394 C C . VAL A 1 177 ? -3.714 -5.174 -34.848 1.00 91.50 177 VAL A C 1
ATOM 1396 O O . VAL A 1 177 ? -4.894 -4.921 -34.618 1.00 91.50 177 VAL A O 1
ATOM 1399 N N . VAL A 1 178 ? -3.054 -4.653 -35.884 1.00 91.81 178 VAL A N 1
ATOM 1400 C CA . VAL A 1 178 ? -3.707 -3.874 -36.944 1.00 91.81 178 VAL A CA 1
ATOM 1401 C C . VAL A 1 178 ? -4.000 -4.821 -38.095 1.00 91.81 178 VAL A C 1
ATOM 1403 O O . VAL A 1 178 ? -3.074 -5.319 -38.721 1.00 91.81 178 VAL A O 1
ATOM 1406 N N . ALA A 1 179 ? -5.282 -5.091 -38.331 1.00 87.38 179 ALA A N 1
ATOM 1407 C CA . ALA A 1 179 ? -5.755 -5.930 -39.435 1.00 87.38 179 ALA A CA 1
ATOM 1408 C C . ALA A 1 179 ? -6.381 -5.108 -40.579 1.00 87.38 179 ALA A C 1
ATOM 1410 O O . ALA A 1 179 ? -6.966 -5.679 -41.493 1.00 87.38 179 ALA A O 1
ATOM 1411 N N . ALA A 1 180 ? -6.297 -3.774 -40.515 1.00 83.44 180 ALA A N 1
ATOM 1412 C CA . ALA A 1 180 ? -6.779 -2.917 -41.588 1.00 83.44 180 ALA A CA 1
ATOM 1413 C C . ALA A 1 180 ? -5.834 -3.026 -42.800 1.00 83.44 180 ALA A C 1
ATOM 1415 O O . ALA A 1 180 ? -4.617 -2.947 -42.596 1.00 83.44 180 ALA A O 1
ATOM 1416 N N . PRO A 1 181 ? -6.360 -3.214 -44.026 1.00 70.94 181 PRO A N 1
ATOM 1417 C CA . PRO A 1 181 ? -5.552 -3.069 -45.229 1.00 70.94 181 PRO A CA 1
ATOM 1418 C C . PRO A 1 181 ? -4.988 -1.636 -45.311 1.00 70.94 181 PRO A C 1
ATOM 1420 O O . PRO A 1 181 ? -5.618 -0.721 -44.770 1.00 70.94 181 PRO A O 1
ATOM 1423 N N . PRO A 1 182 ? -3.789 -1.468 -45.903 1.00 72.06 182 PRO A N 1
ATOM 1424 C CA . PRO A 1 182 ? -3.115 -0.175 -46.018 1.00 72.06 182 PRO A CA 1
ATOM 1425 C C . PRO A 1 182 ? -3.944 0.877 -46.760 1.00 72.06 182 PRO A C 1
ATOM 1427 O O . PRO A 1 182 ? -4.739 0.493 -47.649 1.00 72.06 182 PRO A O 1
#